Protein AF-A0A356BU38-F1 (afdb_monomer_lite)

Radius of gyration: 20.63 Å; chains: 1; bounding box: 43×33×58 Å

Structure (mmCIF, N/CA/C/O backbone):
data_AF-A0A356BU38-F1
#
_entry.id   AF-A0A356BU38-F1
#
loop_
_atom_site.group_PDB
_atom_site.id
_atom_site.type_symbol
_atom_site.label_atom_id
_atom_site.label_alt_id
_atom_site.label_comp_id
_atom_site.label_asym_id
_atom_site.label_entity_id
_atom_site.label_seq_id
_atom_site.pdbx_PDB_ins_code
_atom_site.Cartn_x
_atom_site.Cartn_y
_atom_site.Cartn_z
_atom_site.occupancy
_atom_site.B_iso_or_equiv
_atom_site.auth_seq_id
_atom_site.auth_comp_id
_atom_site.auth_asym_id
_atom_site.auth_atom_id
_atom_site.pdbx_PDB_model_num
ATOM 1 N N . MET A 1 1 ? -13.210 -8.320 28.043 1.00 40.72 1 MET A N 1
ATOM 2 C CA . MET A 1 1 ? -13.177 -6.871 27.751 1.00 40.72 1 MET A CA 1
ATOM 3 C C . MET A 1 1 ? -11.721 -6.441 27.615 1.00 40.72 1 MET A C 1
ATOM 5 O O . MET A 1 1 ? -11.124 -5.973 28.570 1.00 40.72 1 MET A O 1
ATOM 9 N N . THR A 1 2 ? -11.100 -6.695 26.465 1.00 34.41 2 THR A N 1
ATOM 10 C CA . THR A 1 2 ? -9.706 -6.313 26.179 1.00 34.41 2 THR A CA 1
ATOM 11 C C . THR A 1 2 ? -9.712 -5.009 25.390 1.00 34.41 2 THR A C 1
ATOM 13 O O . THR A 1 2 ? -9.529 -4.986 24.175 1.00 34.41 2 THR A O 1
ATOM 16 N N . THR A 1 3 ? -9.988 -3.911 26.093 1.00 40.34 3 THR A N 1
ATOM 17 C CA . THR A 1 3 ? -9.955 -2.553 25.542 1.00 40.34 3 THR A CA 1
ATOM 18 C C . THR A 1 3 ? -8.515 -2.219 25.169 1.00 40.34 3 THR A C 1
ATOM 20 O O . THR A 1 3 ? -7.667 -1.948 26.016 1.00 40.34 3 THR A O 1
ATOM 23 N N . THR A 1 4 ? -8.201 -2.328 23.884 1.00 47.41 4 THR A N 1
ATOM 24 C CA . THR A 1 4 ? -6.877 -2.038 23.341 1.00 47.41 4 THR A CA 1
ATOM 25 C C . THR A 1 4 ? -6.645 -0.527 23.427 1.00 47.41 4 THR A C 1
ATOM 27 O O . THR A 1 4 ? -7.494 0.248 22.994 1.00 47.41 4 THR A O 1
ATOM 30 N N . LYS A 1 5 ? -5.485 -0.097 23.944 1.00 50.44 5 LYS A N 1
ATOM 31 C CA . LYS A 1 5 ? -5.011 1.306 24.071 1.00 50.44 5 LYS A CA 1
ATOM 32 C C . LYS A 1 5 ? -5.269 2.238 22.864 1.00 50.44 5 LYS A C 1
ATOM 34 O O . LYS A 1 5 ? -5.160 3.453 23.001 1.00 50.44 5 LYS A O 1
ATOM 39 N N . HIS A 1 6 ? -5.592 1.701 21.687 1.00 51.03 6 HIS A N 1
ATOM 40 C CA . HIS A 1 6 ? -5.958 2.460 20.491 1.00 51.03 6 HIS A CA 1
ATOM 41 C C . HIS A 1 6 ? -7.287 3.222 20.620 1.00 51.03 6 HIS A C 1
ATOM 43 O O . HIS A 1 6 ? -7.400 4.314 20.066 1.00 51.03 6 HIS A O 1
ATOM 49 N N . THR A 1 7 ? -8.266 2.702 21.369 1.00 51.56 7 THR A N 1
ATOM 50 C CA . THR A 1 7 ? -9.605 3.314 21.459 1.00 51.56 7 THR A CA 1
ATOM 51 C C . THR A 1 7 ? -9.641 4.517 22.412 1.00 51.56 7 THR A C 1
ATOM 53 O O . THR A 1 7 ? -10.353 5.485 22.156 1.00 51.56 7 THR A O 1
ATOM 56 N N . GLU A 1 8 ? -8.809 4.533 23.462 1.00 47.66 8 GLU A N 1
ATOM 57 C CA . GLU A 1 8 ? -8.723 5.677 24.388 1.00 47.66 8 GLU A CA 1
ATOM 58 C C . GLU A 1 8 ? -8.080 6.922 23.757 1.00 47.66 8 GLU A C 1
ATOM 60 O O . GLU A 1 8 ? -8.493 8.045 24.045 1.00 47.66 8 GLU A O 1
ATOM 65 N N . LEU A 1 9 ? -7.117 6.743 22.842 1.00 51.84 9 LEU A N 1
ATOM 66 C CA . LEU A 1 9 ? -6.471 7.855 22.131 1.00 51.84 9 LEU A CA 1
ATOM 67 C C . LEU A 1 9 ? -7.457 8.645 21.261 1.00 51.84 9 LEU A C 1
ATOM 69 O O . LEU A 1 9 ? -7.314 9.862 21.148 1.00 51.84 9 LEU A O 1
ATOM 73 N N . MET A 1 10 ? -8.446 7.9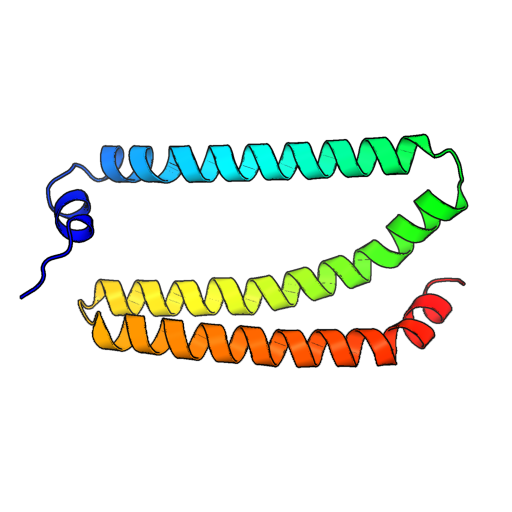69 20.671 1.00 54.34 10 MET A N 1
ATOM 74 C CA . MET A 1 10 ? -9.463 8.598 19.824 1.00 54.34 10 MET A CA 1
ATOM 75 C C . MET A 1 10 ? -10.649 9.163 20.614 1.00 54.34 10 MET A C 1
ATOM 77 O O . MET A 1 10 ? -11.2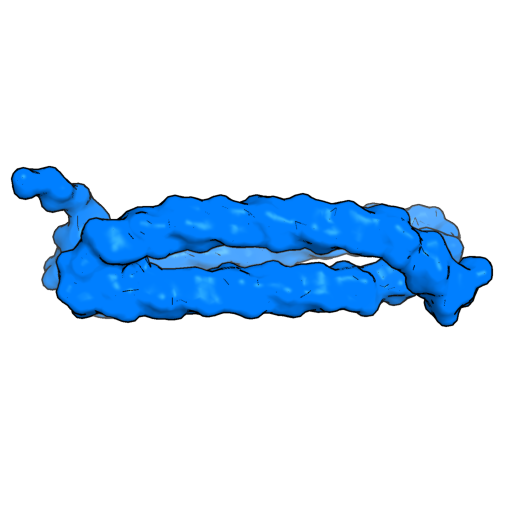77 10.105 20.144 1.00 54.34 10 MET A O 1
ATOM 81 N N . SER A 1 11 ? -10.941 8.628 21.805 1.00 53.03 11 SER A N 1
ATOM 82 C CA . SER A 1 11 ? -12.103 9.040 22.605 1.00 53.03 11 SER A CA 1
ATOM 83 C C . SER A 1 11 ? -11.840 10.215 23.558 1.00 53.03 11 SER A C 1
ATOM 85 O O . SER A 1 11 ? -12.793 10.897 23.918 1.00 53.03 11 SER A O 1
ATOM 87 N N . ASN A 1 12 ? -10.591 10.453 23.986 1.00 51.22 12 ASN A N 1
ATOM 88 C CA . ASN A 1 12 ? -10.260 11.446 25.028 1.00 51.22 12 ASN A CA 1
ATOM 89 C C . ASN A 1 12 ? -9.338 12.593 24.560 1.00 51.22 12 ASN A C 1
ATOM 91 O O . ASN A 1 12 ? -8.927 13.431 25.361 1.00 51.22 12 ASN A O 1
ATOM 95 N N . THR A 1 13 ? -8.996 12.650 23.269 1.00 56.38 13 THR A N 1
ATOM 96 C CA . THR A 1 13 ? -8.088 13.665 22.707 1.00 56.38 13 THR A CA 1
ATOM 97 C C . THR A 1 13 ? -8.843 14.532 21.691 1.00 56.38 13 THR A C 1
ATOM 99 O O . THR A 1 13 ? -9.555 13.966 20.863 1.00 56.38 13 THR A O 1
ATOM 102 N N . PRO A 1 14 ? -8.694 15.875 21.679 1.00 69.00 14 PRO A N 1
ATOM 103 C CA . PRO A 1 14 ? -9.331 16.717 20.666 1.00 69.00 14 PRO A CA 1
ATOM 104 C C . PRO A 1 14 ? -8.971 16.234 19.257 1.00 69.00 14 PRO A C 1
ATOM 106 O O . PRO A 1 14 ? -7.805 15.932 18.984 1.00 69.00 14 PRO A O 1
ATOM 109 N N . VAL A 1 15 ? -9.973 16.187 18.372 1.00 68.62 15 VAL A N 1
ATOM 110 C CA . VAL A 1 15 ? -9.894 15.673 16.990 1.00 68.62 15 VAL A CA 1
ATOM 111 C C . VAL A 1 15 ? -8.633 16.167 16.268 1.00 68.62 15 VAL A C 1
ATOM 113 O O . VAL A 1 15 ? -7.924 15.385 15.640 1.00 68.62 15 VAL A O 1
ATOM 116 N N . THR A 1 16 ? -8.271 17.438 16.458 1.00 70.50 16 THR A N 1
ATOM 117 C CA . THR A 1 16 ? -7.082 18.074 15.875 1.00 70.50 16 THR A CA 1
ATOM 118 C C . THR A 1 16 ? -5.769 17.380 16.255 1.00 70.50 16 THR A C 1
ATOM 120 O O . THR A 1 16 ? -4.906 17.174 15.405 1.00 70.50 16 THR A O 1
ATOM 123 N N . LYS A 1 17 ? -5.603 16.974 17.519 1.00 73.44 17 LYS A N 1
ATOM 124 C CA . LYS A 1 17 ? -4.365 16.357 18.027 1.00 73.44 17 LYS A CA 1
ATOM 125 C C . LYS A 1 17 ? -4.285 14.867 17.675 1.00 73.44 17 LYS A C 1
ATOM 127 O O . LYS A 1 17 ? -3.186 14.359 17.458 1.00 73.44 17 LYS A O 1
ATOM 132 N N . ALA A 1 18 ? -5.428 14.187 17.554 1.00 71.00 18 ALA A N 1
ATOM 133 C CA . ALA A 1 18 ? -5.496 12.823 17.029 1.00 71.00 18 ALA A CA 1
ATOM 134 C C . ALA A 1 18 ? -5.111 12.773 15.539 1.00 71.00 18 ALA A C 1
ATOM 136 O O . ALA A 1 18 ? -4.258 11.970 15.162 1.00 71.00 18 ALA A O 1
ATOM 137 N N . ILE A 1 19 ? -5.650 13.693 14.726 1.00 76.62 19 ILE A N 1
ATOM 138 C CA . ILE A 1 19 ? -5.281 13.835 13.310 1.00 76.62 19 ILE A CA 1
ATOM 139 C C . ILE A 1 19 ? -3.785 14.133 13.182 1.00 76.62 19 ILE A C 1
ATOM 141 O O . ILE A 1 19 ? -3.089 13.392 12.504 1.00 76.62 19 ILE A O 1
ATOM 145 N N . LEU A 1 20 ? -3.253 15.137 13.890 1.00 79.62 20 LEU A N 1
ATOM 146 C CA . LEU A 1 20 ? -1.818 15.470 13.853 1.00 79.62 20 LEU A CA 1
ATOM 147 C C . LEU A 1 20 ? -0.920 14.267 14.180 1.00 79.62 20 LEU A C 1
ATOM 149 O O . LEU A 1 20 ? 0.052 14.011 13.473 1.00 79.62 20 LEU A O 1
ATOM 153 N N . LYS A 1 21 ? -1.262 13.490 15.213 1.00 81.06 21 LYS A N 1
ATOM 154 C CA . LYS A 1 21 ? -0.473 12.321 15.628 1.00 81.06 21 LYS A CA 1
ATOM 155 C C . LYS A 1 21 ? -0.496 11.184 14.599 1.00 81.06 21 LYS A C 1
ATOM 157 O O . LYS A 1 21 ? 0.479 10.443 14.513 1.00 81.06 21 LYS A O 1
ATOM 162 N N . MET A 1 22 ? -1.579 11.042 13.834 1.00 79.25 22 MET A N 1
ATOM 163 C CA . MET A 1 22 ? -1.704 10.033 12.773 1.00 79.25 22 MET A CA 1
ATOM 164 C C . MET A 1 22 ? -1.170 10.520 11.420 1.00 79.25 22 MET A C 1
ATOM 166 O O . MET A 1 22 ? -0.620 9.724 10.668 1.00 79.25 22 MET A O 1
ATOM 170 N N . SER A 1 23 ? -1.266 11.814 11.119 1.00 83.88 23 SER A N 1
ATOM 171 C CA . SER A 1 23 ? -0.807 12.389 9.852 1.00 83.88 23 SER A CA 1
ATOM 172 C C . SER A 1 23 ? 0.714 12.463 9.754 1.00 83.88 23 SER A C 1
ATOM 174 O O . SER A 1 23 ? 1.251 12.228 8.679 1.00 83.88 23 SER A O 1
ATOM 176 N N . ILE A 1 24 ? 1.424 12.737 10.856 1.00 87.31 24 ILE A N 1
ATOM 177 C CA . ILE A 1 24 ? 2.898 12.792 10.865 1.00 87.31 24 ILE A CA 1
ATOM 178 C C . ILE A 1 24 ? 3.532 11.504 10.302 1.00 87.31 24 ILE A C 1
ATOM 180 O O . ILE A 1 24 ? 4.315 11.606 9.355 1.00 87.31 24 ILE A O 1
ATOM 184 N N . PRO A 1 25 ? 3.208 10.294 10.806 1.00 87.06 25 PRO A N 1
ATOM 185 C CA . PRO A 1 25 ? 3.793 9.069 10.267 1.00 87.06 25 PRO A CA 1
ATOM 186 C C . PRO A 1 25 ? 3.356 8.786 8.823 1.00 87.06 25 PRO A C 1
ATOM 188 O O . PRO A 1 25 ? 4.161 8.286 8.043 1.00 87.06 25 PRO A O 1
ATOM 191 N N . VAL A 1 26 ? 2.123 9.142 8.440 1.00 88.56 26 VAL A N 1
ATOM 192 C CA . VAL A 1 26 ? 1.640 8.975 7.057 1.00 88.56 26 VAL A CA 1
ATOM 193 C C . VAL A 1 26 ? 2.439 9.849 6.089 1.00 88.56 26 VAL A C 1
ATOM 195 O O . VAL A 1 26 ? 2.929 9.350 5.079 1.00 88.56 26 VAL A O 1
ATOM 198 N N . VAL A 1 27 ? 2.636 11.129 6.415 1.00 92.06 27 VAL A N 1
ATOM 199 C CA . VAL A 1 27 ? 3.406 12.064 5.582 1.00 92.06 27 VAL A CA 1
ATOM 200 C C . VAL A 1 27 ? 4.861 11.618 5.464 1.00 92.06 27 VAL A C 1
ATOM 202 O O . VAL A 1 27 ? 5.389 11.589 4.357 1.00 92.06 27 VAL A O 1
ATOM 205 N N . LEU A 1 28 ? 5.497 11.204 6.565 1.00 92.69 28 LEU A N 1
ATOM 206 C CA . LEU A 1 28 ? 6.863 10.671 6.527 1.00 92.69 28 LEU A CA 1
ATOM 207 C C . LEU A 1 28 ? 6.972 9.438 5.619 1.00 92.69 28 LEU A C 1
ATOM 209 O O . LEU A 1 28 ? 7.896 9.357 4.813 1.00 92.69 28 LEU A O 1
ATOM 213 N N . GLY A 1 29 ? 6.009 8.513 5.694 1.00 91.75 29 GLY A N 1
ATOM 214 C CA . GLY A 1 29 ? 5.956 7.353 4.802 1.00 91.75 29 GLY A CA 1
ATOM 215 C C . GLY A 1 29 ? 5.854 7.754 3.328 1.00 91.75 29 GLY A C 1
ATOM 216 O O . GLY A 1 29 ? 6.606 7.251 2.492 1.00 91.75 29 GLY A O 1
ATOM 217 N N . MET A 1 30 ? 4.991 8.723 3.015 1.00 92.31 30 MET A N 1
ATOM 218 C CA . MET A 1 30 ? 4.857 9.250 1.655 1.00 92.31 30 MET A CA 1
ATOM 219 C C . MET A 1 30 ? 6.130 9.963 1.173 1.00 92.31 30 MET A C 1
ATOM 221 O O . MET A 1 30 ? 6.508 9.806 0.015 1.00 92.31 30 MET A O 1
ATOM 225 N N . MET A 1 31 ? 6.839 10.695 2.040 1.00 93.69 31 MET A N 1
ATOM 226 C CA . MET A 1 31 ? 8.116 11.331 1.681 1.00 93.69 31 MET A CA 1
ATOM 227 C C . MET A 1 31 ? 9.185 10.299 1.307 1.00 93.69 31 MET A C 1
ATOM 229 O O . MET A 1 31 ? 9.882 10.475 0.309 1.00 93.69 31 MET A O 1
ATOM 233 N N . VAL A 1 32 ? 9.288 9.202 2.066 1.00 93.81 32 VAL A N 1
ATOM 234 C CA . VAL A 1 32 ? 10.211 8.100 1.748 1.00 93.81 32 VAL A CA 1
ATOM 235 C C . VAL A 1 32 ? 9.850 7.460 0.407 1.00 93.81 32 VAL A C 1
ATOM 237 O O . VAL A 1 32 ? 10.739 7.205 -0.403 1.00 93.81 32 VAL A O 1
ATOM 240 N N . GLN A 1 33 ? 8.559 7.257 0.133 1.00 89.75 33 GLN A N 1
ATOM 241 C CA . GLN A 1 33 ? 8.092 6.729 -1.150 1.00 89.75 33 GLN A CA 1
ATOM 242 C C . GLN A 1 33 ? 8.478 7.643 -2.324 1.00 89.75 33 GLN A C 1
ATOM 244 O O . GLN A 1 33 ? 8.959 7.154 -3.346 1.00 89.75 33 GLN A O 1
ATOM 249 N N . VAL A 1 34 ? 8.310 8.961 -2.191 1.00 90.31 34 VAL A N 1
ATOM 250 C CA . VAL A 1 34 ? 8.695 9.928 -3.236 1.00 90.31 34 VAL A CA 1
ATOM 251 C C . VAL A 1 34 ? 10.208 9.927 -3.464 1.00 90.31 34 VAL A C 1
ATOM 253 O O . VAL A 1 34 ? 10.645 9.898 -4.612 1.00 90.31 34 VAL A O 1
ATOM 256 N N . LEU A 1 35 ? 11.010 9.893 -2.395 1.00 92.00 35 LEU A N 1
ATOM 257 C CA . LEU A 1 35 ? 12.468 9.780 -2.506 1.00 92.00 35 LEU A CA 1
ATOM 258 C C . LEU A 1 35 ? 12.883 8.495 -3.230 1.00 92.00 35 LEU A C 1
ATOM 260 O O . LEU A 1 35 ? 13.763 8.546 -4.082 1.00 92.00 35 LEU A O 1
ATOM 264 N N . TYR A 1 36 ? 12.220 7.371 -2.951 1.00 89.81 36 TYR A N 1
ATOM 265 C CA . TYR A 1 36 ? 12.462 6.115 -3.663 1.00 89.81 36 TYR A CA 1
ATOM 266 C C . TYR A 1 36 ? 12.183 6.235 -5.161 1.00 89.81 36 TYR A C 1
ATOM 268 O O . TYR A 1 36 ? 13.021 5.839 -5.962 1.00 89.81 36 TYR A O 1
ATOM 276 N N . ASN A 1 37 ? 11.051 6.835 -5.543 1.00 85.81 37 ASN A N 1
ATOM 277 C CA . ASN A 1 37 ? 10.720 7.052 -6.954 1.00 85.81 37 ASN A CA 1
ATOM 278 C C . ASN A 1 37 ? 11.744 7.967 -7.644 1.00 85.81 37 ASN A C 1
ATOM 280 O O . ASN A 1 37 ? 12.109 7.726 -8.793 1.00 85.81 37 ASN A O 1
ATOM 284 N N . LEU A 1 38 ? 12.235 8.996 -6.944 1.00 85.25 38 LEU A N 1
ATOM 285 C CA . LEU A 1 38 ? 13.259 9.900 -7.468 1.00 85.25 38 LEU A CA 1
ATOM 286 C C . LEU A 1 38 ? 14.599 9.186 -7.664 1.00 85.25 38 LEU A C 1
ATOM 288 O O . LEU A 1 38 ? 15.234 9.365 -8.698 1.00 85.25 38 LEU A O 1
ATOM 292 N N . VAL A 1 39 ? 15.026 8.385 -6.687 1.00 85.88 39 VAL A N 1
ATOM 293 C CA . VAL A 1 39 ? 16.269 7.611 -6.765 1.00 85.88 39 VAL A CA 1
ATOM 294 C C . VAL A 1 39 ? 16.178 6.579 -7.886 1.00 85.88 39 VAL A C 1
ATOM 296 O O . VAL A 1 39 ? 17.072 6.534 -8.723 1.00 85.88 39 VAL A O 1
ATOM 299 N N . ASP A 1 40 ? 15.090 5.815 -7.958 1.00 83.00 40 ASP A N 1
ATOM 300 C CA . ASP A 1 40 ? 14.869 4.812 -9.005 1.00 83.00 40 ASP A CA 1
ATOM 301 C C . ASP A 1 40 ? 14.905 5.453 -10.401 1.00 83.00 40 ASP A C 1
ATOM 303 O O . ASP A 1 40 ? 15.701 5.067 -11.256 1.00 83.00 40 ASP A O 1
ATOM 307 N N . THR A 1 41 ? 14.163 6.550 -10.586 1.00 77.25 41 THR A N 1
ATOM 308 C CA . THR A 1 41 ? 14.165 7.322 -11.840 1.00 77.25 41 THR A CA 1
ATOM 309 C C . THR A 1 41 ? 15.542 7.913 -12.154 1.00 77.25 41 THR A C 1
ATOM 311 O O . THR A 1 41 ? 15.953 7.930 -13.311 1.00 77.25 41 THR A O 1
ATOM 314 N N . PHE A 1 42 ? 16.283 8.393 -11.151 1.00 82.00 42 PHE A N 1
ATOM 315 C CA . PHE A 1 42 ? 17.628 8.941 -11.335 1.00 82.00 42 PHE A CA 1
ATOM 316 C C . PHE A 1 42 ? 18.629 7.870 -11.776 1.00 82.00 42 PHE A C 1
ATOM 318 O O . PHE A 1 42 ? 19.434 8.125 -12.671 1.00 82.00 42 PHE A O 1
ATOM 325 N N . PHE A 1 43 ? 18.578 6.673 -11.183 1.00 77.94 43 PHE A N 1
ATOM 326 C CA . PHE A 1 43 ? 19.419 5.549 -11.593 1.00 77.94 43 PHE A CA 1
ATOM 327 C C . PHE A 1 43 ? 19.042 5.059 -12.993 1.00 77.94 43 PHE A C 1
ATOM 329 O O . PHE A 1 43 ? 19.930 4.953 -13.834 1.00 77.94 43 PHE A O 1
ATOM 336 N N . ILE A 1 44 ? 17.751 4.869 -13.282 1.00 72.62 44 ILE A N 1
ATOM 337 C CA . ILE A 1 44 ? 17.257 4.488 -14.617 1.00 72.62 44 ILE A CA 1
ATOM 338 C C . ILE A 1 44 ? 17.653 5.537 -15.669 1.00 72.62 44 ILE A C 1
ATOM 340 O O . ILE A 1 44 ? 18.152 5.197 -16.738 1.00 72.62 44 ILE A O 1
ATOM 344 N N . GLY A 1 45 ? 17.507 6.827 -15.356 1.00 69.75 45 GLY A N 1
ATOM 345 C CA . GLY A 1 45 ? 17.874 7.928 -16.250 1.00 69.75 45 GLY A CA 1
ATOM 346 C C . GLY A 1 45 ? 19.383 8.064 -16.473 1.00 69.75 45 GLY A C 1
ATOM 347 O O . GLY A 1 45 ? 19.813 8.521 -17.532 1.00 69.75 45 GLY A O 1
ATOM 348 N N . ARG A 1 46 ? 20.213 7.637 -15.512 1.00 68.62 46 ARG A N 1
ATOM 349 C CA . ARG A 1 46 ? 21.675 7.670 -15.652 1.00 68.62 46 ARG A CA 1
ATOM 350 C C . ARG A 1 46 ? 22.230 6.616 -16.596 1.00 68.62 46 ARG A C 1
ATOM 352 O O . ARG A 1 46 ? 23.353 6.807 -17.068 1.00 68.62 46 ARG A O 1
ATOM 359 N N . LEU A 1 47 ? 21.476 5.558 -16.903 1.00 61.53 47 LEU A N 1
ATOM 360 C CA . LEU A 1 47 ? 21.963 4.503 -17.787 1.00 61.53 47 LEU A CA 1
ATOM 361 C C . LEU A 1 47 ? 22.151 4.952 -19.249 1.00 61.53 47 LEU A C 1
ATOM 363 O O . LEU A 1 47 ? 22.756 4.194 -19.992 1.00 61.53 47 LEU A O 1
ATOM 367 N N . ASN A 1 48 ? 21.750 6.176 -19.648 1.00 55.81 48 ASN A N 1
ATOM 368 C CA . ASN A 1 48 ? 22.018 6.798 -20.970 1.00 55.81 48 ASN A CA 1
ATOM 369 C C . ASN A 1 48 ? 21.729 5.899 -22.190 1.00 55.81 48 ASN A C 1
ATOM 371 O O . ASN A 1 48 ? 22.175 6.184 -23.299 1.00 55.81 48 ASN A O 1
ATOM 375 N N . ASP A 1 49 ? 20.964 4.830 -21.996 1.00 63.34 49 ASP A N 1
ATOM 376 C CA . ASP A 1 49 ? 20.600 3.890 -23.034 1.00 63.34 49 ASP A CA 1
ATOM 377 C C . ASP A 1 49 ? 19.145 4.198 -23.418 1.00 63.34 49 ASP A C 1
ATOM 379 O O . ASP A 1 49 ? 18.235 3.971 -22.608 1.00 63.34 49 ASP A O 1
ATOM 383 N N . PRO A 1 50 ? 18.887 4.785 -24.602 1.00 63.75 50 PRO A N 1
ATOM 384 C CA . PRO A 1 50 ? 17.541 5.176 -25.021 1.00 63.75 50 PRO A CA 1
ATOM 385 C C . PRO A 1 50 ? 16.552 4.002 -24.999 1.00 63.75 50 PRO A C 1
ATOM 387 O O . PRO A 1 50 ? 15.357 4.219 -24.792 1.00 63.75 50 PRO A O 1
ATOM 390 N N . ASN A 1 51 ? 17.043 2.762 -25.098 1.00 62.91 51 ASN A N 1
ATOM 391 C CA . ASN A 1 51 ? 16.225 1.560 -24.963 1.00 62.91 51 ASN A CA 1
ATOM 392 C C . ASN A 1 51 ? 15.639 1.378 -23.556 1.00 62.91 51 ASN A C 1
ATOM 394 O O . ASN A 1 51 ? 14.527 0.872 -23.424 1.00 62.91 51 ASN A O 1
ATOM 398 N N . GLN A 1 52 ? 16.330 1.808 -22.498 1.00 64.25 52 GLN A N 1
ATOM 399 C CA . GLN A 1 52 ? 15.829 1.673 -21.126 1.00 64.25 52 GLN A CA 1
ATOM 400 C C . GLN A 1 52 ? 14.786 2.731 -20.783 1.00 64.25 52 GLN A C 1
ATOM 402 O O . GLN A 1 52 ? 13.778 2.427 -20.142 1.00 64.25 52 GLN A O 1
ATOM 407 N N . LEU A 1 53 ? 14.984 3.959 -21.268 1.00 64.88 53 LEU A N 1
ATOM 408 C CA . LEU A 1 53 ? 13.987 5.013 -21.122 1.00 64.88 53 LEU A CA 1
ATOM 409 C C . LEU A 1 53 ? 12.729 4.683 -21.943 1.00 64.88 53 LEU A C 1
ATOM 411 O O . LEU A 1 53 ? 11.614 4.848 -21.451 1.00 64.88 53 LEU A O 1
ATOM 415 N N . ALA A 1 54 ? 12.886 4.150 -23.160 1.00 64.25 54 ALA A N 1
ATOM 416 C CA . ALA A 1 54 ? 11.767 3.665 -23.969 1.00 64.25 54 ALA A CA 1
ATOM 417 C C . ALA A 1 54 ? 11.032 2.493 -23.292 1.00 64.25 54 ALA A C 1
ATOM 419 O O . ALA A 1 54 ? 9.804 2.512 -23.206 1.00 64.25 54 ALA A O 1
ATOM 420 N N . ALA A 1 55 ? 11.760 1.527 -22.720 1.00 65.19 55 ALA A N 1
ATOM 421 C CA . ALA A 1 55 ? 11.171 0.405 -21.987 1.00 65.19 55 ALA A CA 1
ATOM 422 C C . ALA A 1 55 ? 10.375 0.850 -20.744 1.00 65.19 55 ALA A C 1
ATOM 424 O O . ALA A 1 55 ? 9.285 0.327 -20.489 1.00 65.19 55 ALA A O 1
ATOM 425 N N . ALA A 1 56 ? 10.866 1.844 -19.995 1.00 68.88 56 ALA A N 1
ATOM 426 C CA . ALA A 1 56 ? 10.148 2.412 -18.851 1.00 68.88 56 ALA A CA 1
ATOM 427 C C . ALA A 1 56 ? 8.824 3.075 -19.280 1.00 68.88 56 ALA A C 1
ATOM 429 O O . ALA A 1 56 ? 7.776 2.845 -18.670 1.00 68.88 56 ALA A O 1
ATOM 430 N N . ASN A 1 57 ? 8.837 3.830 -20.383 1.00 67.25 57 ASN A N 1
ATOM 431 C CA . ASN A 1 57 ? 7.636 4.468 -20.926 1.00 67.25 57 ASN A CA 1
ATOM 432 C C . ASN A 1 57 ? 6.619 3.444 -21.465 1.00 67.25 57 ASN A C 1
ATOM 434 O O . ASN A 1 57 ? 5.427 3.579 -21.197 1.00 67.25 57 ASN A O 1
ATOM 438 N N . ILE A 1 58 ? 7.073 2.378 -22.136 1.00 70.19 58 ILE A N 1
ATOM 439 C CA . ILE A 1 58 ? 6.211 1.279 -22.615 1.00 70.19 58 ILE 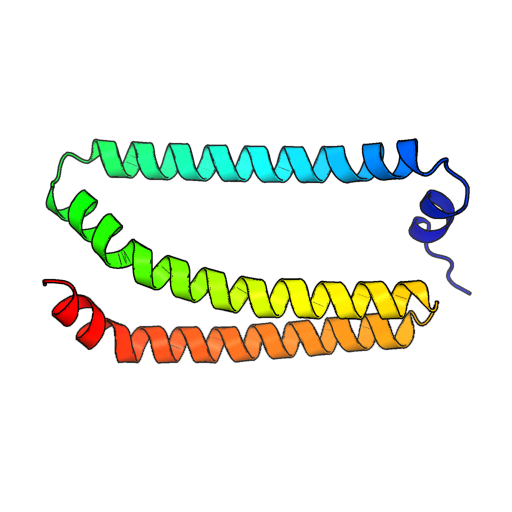A CA 1
ATOM 440 C C . ILE A 1 58 ? 5.572 0.513 -21.443 1.00 70.19 58 ILE A C 1
ATOM 442 O O . ILE A 1 58 ? 4.423 0.082 -21.523 1.00 70.19 58 ILE A O 1
ATOM 446 N N . THR A 1 59 ? 6.281 0.381 -20.320 1.00 72.44 59 THR A N 1
ATOM 447 C CA . THR A 1 59 ? 5.784 -0.346 -19.137 1.00 72.44 59 THR A CA 1
ATOM 448 C C . THR A 1 59 ? 4.837 0.497 -18.270 1.00 72.44 59 THR A C 1
ATOM 450 O O . THR A 1 59 ? 3.979 -0.044 -17.569 1.00 72.44 59 THR A O 1
ATOM 453 N N . THR A 1 60 ? 4.937 1.826 -18.342 1.00 77.25 60 THR A N 1
ATOM 454 C CA . THR A 1 60 ? 4.122 2.774 -17.558 1.00 77.25 60 THR A CA 1
ATOM 455 C C . THR A 1 60 ? 2.602 2.521 -17.632 1.00 77.25 60 THR A C 1
ATOM 457 O O . THR A 1 60 ? 1.979 2.445 -16.570 1.00 77.25 60 THR A O 1
ATOM 460 N N . PRO A 1 61 ? 1.961 2.339 -18.807 1.00 78.19 61 PRO A N 1
ATOM 461 C CA . PRO A 1 61 ? 0.518 2.074 -18.875 1.00 78.19 61 PRO A CA 1
ATOM 462 C C . PRO A 1 61 ? 0.106 0.759 -18.197 1.00 78.19 61 PRO A C 1
ATOM 464 O O . PRO A 1 61 ? -0.935 0.708 -17.540 1.00 78.19 61 PRO A O 1
ATOM 467 N N . ILE A 1 62 ? 0.932 -0.288 -18.285 1.00 76.81 62 ILE A N 1
ATOM 468 C CA . ILE A 1 62 ? 0.697 -1.562 -17.584 1.00 76.81 62 ILE A CA 1
ATOM 469 C C . ILE A 1 62 ? 0.774 -1.349 -16.073 1.00 76.81 62 ILE A C 1
ATOM 471 O O . ILE A 1 62 ? -0.119 -1.772 -15.335 1.00 76.81 62 ILE A O 1
ATOM 475 N N . PHE A 1 63 ? 1.806 -0.644 -15.613 1.00 79.81 63 PHE A N 1
ATOM 476 C CA . PHE A 1 63 ? 1.979 -0.325 -14.201 1.00 79.81 63 PHE A CA 1
ATOM 477 C C . PHE A 1 63 ? 0.804 0.494 -13.651 1.00 79.81 63 PHE A C 1
ATOM 479 O O . PHE A 1 63 ? 0.280 0.198 -12.577 1.00 79.81 63 PHE A O 1
ATOM 486 N N . MET A 1 64 ? 0.327 1.476 -14.418 1.00 83.19 64 MET A N 1
ATOM 487 C CA . MET A 1 64 ? -0.823 2.302 -14.060 1.00 83.19 64 MET A CA 1
ATOM 488 C C . MET A 1 64 ? -2.115 1.478 -13.953 1.00 83.19 64 MET A C 1
ATOM 490 O O . MET A 1 64 ? -2.899 1.685 -13.027 1.00 83.19 64 MET A O 1
ATOM 494 N N . LEU A 1 65 ? -2.318 0.501 -14.843 1.00 82.00 65 LEU A N 1
ATOM 495 C CA . LEU A 1 65 ? -3.473 -0.397 -14.801 1.00 82.00 65 LEU A CA 1
ATOM 496 C C . LEU A 1 65 ? -3.428 -1.327 -13.577 1.00 82.00 65 LEU A C 1
ATOM 498 O O . LEU A 1 65 ? -4.440 -1.496 -12.895 1.00 82.00 65 LEU A O 1
ATOM 502 N N . MET A 1 66 ? -2.250 -1.858 -13.232 1.00 81.12 66 MET A N 1
ATOM 503 C CA . MET A 1 66 ? -2.063 -2.626 -11.993 1.00 81.12 66 MET A CA 1
ATOM 504 C C . MET A 1 66 ? -2.337 -1.771 -10.749 1.00 81.12 66 MET A C 1
ATOM 506 O O . MET A 1 66 ? -3.055 -2.205 -9.845 1.00 81.12 66 MET A O 1
ATOM 510 N N . MET A 1 67 ? -1.826 -0.536 -10.722 1.00 86.69 67 MET A N 1
ATOM 511 C CA . MET A 1 67 ? -2.067 0.415 -9.633 1.00 86.69 67 MET A CA 1
ATOM 512 C C . MET A 1 67 ? -3.546 0.785 -9.495 1.00 86.69 67 MET A C 1
ATOM 514 O O . MET A 1 67 ? -4.046 0.887 -8.373 1.00 86.69 67 MET A O 1
ATOM 518 N N . ALA A 1 68 ? -4.272 0.941 -10.605 1.00 87.62 68 ALA A N 1
ATOM 519 C CA . ALA A 1 68 ? -5.704 1.227 -10.587 1.00 87.62 68 ALA A CA 1
ATOM 520 C C . ALA A 1 68 ? -6.493 0.104 -9.896 1.00 87.62 68 ALA A C 1
ATOM 522 O O . ALA A 1 68 ? -7.278 0.372 -8.985 1.00 87.62 68 ALA A O 1
ATOM 523 N N . ILE A 1 69 ? -6.237 -1.157 -10.259 1.00 84.75 69 ILE A N 1
ATOM 524 C CA . ILE A 1 69 ? -6.922 -2.308 -9.653 1.00 84.75 69 ILE A CA 1
ATOM 525 C C . ILE A 1 69 ? -6.559 -2.436 -8.169 1.00 84.75 69 ILE A C 1
ATOM 527 O O . ILE A 1 69 ? -7.447 -2.605 -7.330 1.00 84.75 69 ILE A O 1
ATOM 531 N N . ALA A 1 70 ? -5.277 -2.285 -7.823 1.00 85.25 70 ALA A N 1
ATOM 532 C CA . ALA A 1 70 ? -4.825 -2.312 -6.433 1.00 85.25 70 ALA A CA 1
ATOM 533 C C . ALA A 1 70 ? -5.503 -1.221 -5.584 1.00 85.25 70 ALA A C 1
ATOM 535 O O . ALA A 1 70 ? -5.942 -1.482 -4.461 1.00 85.25 70 ALA A O 1
ATOM 536 N N . THR A 1 71 ? -5.649 -0.017 -6.141 1.00 88.00 71 THR A N 1
ATOM 537 C CA . THR A 1 71 ? -6.297 1.117 -5.469 1.00 88.00 71 THR A CA 1
ATOM 538 C C . THR A 1 71 ? -7.784 0.856 -5.243 1.00 88.00 71 THR A C 1
ATOM 540 O O . THR A 1 71 ? -8.274 1.085 -4.139 1.00 88.00 71 THR A O 1
ATOM 543 N N . ILE A 1 72 ? -8.498 0.303 -6.231 1.00 88.94 72 ILE A N 1
ATOM 544 C CA . ILE A 1 72 ? -9.926 -0.040 -6.101 1.00 88.94 72 ILE A CA 1
ATOM 545 C C . ILE A 1 72 ? -10.154 -0.988 -4.918 1.00 88.94 72 ILE A C 1
ATOM 547 O O . ILE A 1 72 ? -11.011 -0.728 -4.069 1.00 88.94 72 ILE A O 1
ATOM 551 N N . VAL A 1 73 ? -9.371 -2.067 -4.829 1.00 86.12 73 VAL A N 1
ATOM 552 C CA . VAL A 1 73 ? -9.534 -3.063 -3.760 1.00 86.12 73 VAL A CA 1
ATOM 553 C C . VAL A 1 73 ? -9.117 -2.489 -2.404 1.00 86.12 73 VAL A C 1
ATOM 555 O O . VAL A 1 73 ? -9.847 -2.646 -1.424 1.00 86.12 73 VAL A O 1
ATOM 558 N N . SER A 1 74 ? -7.989 -1.775 -2.345 1.00 86.31 74 SER A N 1
ATOM 559 C CA . SER A 1 74 ? -7.468 -1.169 -1.112 1.00 86.31 74 SER A CA 1
ATOM 560 C C . SER A 1 74 ? -8.433 -0.135 -0.525 1.00 86.31 74 SER A C 1
ATOM 562 O O . SER A 1 74 ? -8.836 -0.233 0.637 1.00 86.31 74 SER A O 1
ATOM 564 N N . THR A 1 75 ? -8.878 0.826 -1.338 1.00 88.19 75 THR A N 1
ATOM 565 C CA . THR A 1 75 ? -9.800 1.877 -0.896 1.00 88.19 75 THR A CA 1
ATOM 566 C C . THR A 1 75 ? -11.186 1.314 -0.577 1.00 88.19 75 THR A C 1
ATOM 568 O O . THR A 1 75 ? -11.794 1.721 0.415 1.00 88.19 75 THR A O 1
ATOM 571 N N . GLY A 1 76 ? -11.677 0.338 -1.351 1.00 88.19 76 GLY A N 1
ATOM 572 C CA . GLY A 1 76 ? -12.949 -0.338 -1.080 1.00 88.19 76 GLY A CA 1
ATOM 573 C C . GLY A 1 76 ? -12.950 -1.086 0.258 1.00 88.19 76 GLY A C 1
ATOM 574 O O . GLY A 1 76 ? -13.866 -0.911 1.068 1.00 88.19 76 GLY A O 1
ATOM 575 N N . ALA A 1 77 ? -11.894 -1.858 0.533 1.00 86.50 77 ALA A N 1
ATOM 576 C CA . ALA A 1 77 ? -11.728 -2.569 1.798 1.00 86.50 77 ALA A CA 1
ATOM 577 C C . ALA A 1 77 ? -11.599 -1.598 2.983 1.00 86.50 77 ALA A C 1
ATOM 579 O O . ALA A 1 77 ? -12.294 -1.757 3.989 1.00 86.50 77 ALA A O 1
ATOM 580 N N . ALA A 1 78 ? -10.775 -0.552 2.849 1.00 86.75 78 ALA A N 1
ATOM 581 C CA . ALA A 1 78 ? -10.597 0.466 3.883 1.00 86.75 78 ALA A CA 1
ATOM 582 C C . ALA A 1 78 ? -11.910 1.201 4.209 1.00 86.75 78 ALA A C 1
ATOM 584 O O . ALA A 1 78 ? -12.217 1.426 5.381 1.00 86.75 78 ALA A O 1
ATOM 585 N N . SER A 1 79 ? -12.719 1.519 3.193 1.00 89.38 79 SER A N 1
ATOM 586 C CA . SER A 1 79 ? -14.029 2.157 3.369 1.00 89.38 79 SER A CA 1
ATOM 587 C C . SER A 1 79 ? -14.998 1.275 4.165 1.00 89.38 79 SER A C 1
ATOM 589 O O . SER A 1 79 ? -15.633 1.741 5.117 1.00 89.38 79 SER A O 1
ATOM 591 N N . TYR A 1 80 ? -15.077 -0.021 3.842 1.00 86.88 80 TYR A N 1
ATOM 592 C CA . TYR A 1 80 ? -15.937 -0.951 4.577 1.00 86.88 80 TYR A CA 1
ATOM 593 C C . TYR A 1 80 ? -15.477 -1.131 6.028 1.00 86.88 80 TYR A C 1
ATOM 595 O O . TYR A 1 80 ? -16.291 -1.054 6.948 1.00 86.88 80 TYR A O 1
ATOM 603 N N . ILE A 1 81 ? -14.169 -1.305 6.246 1.00 87.12 81 ILE A N 1
ATOM 604 C CA . ILE A 1 81 ? -13.577 -1.422 7.585 1.00 87.12 81 ILE A CA 1
ATOM 605 C C . ILE A 1 81 ? -13.872 -0.168 8.415 1.00 87.12 81 ILE A C 1
ATOM 607 O O . IL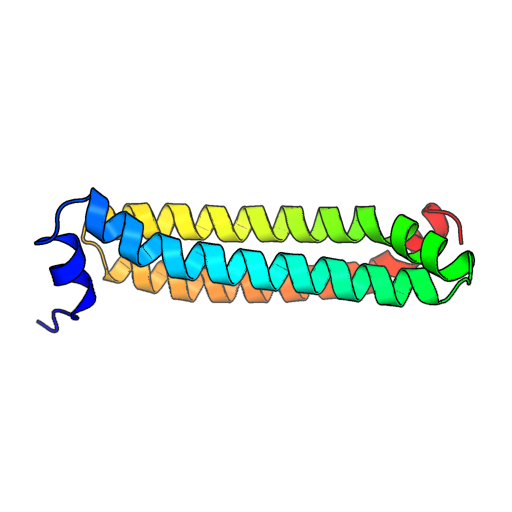E A 1 81 ? -14.306 -0.287 9.559 1.00 87.12 81 ILE A O 1
ATOM 611 N N . SER A 1 82 ? -13.710 1.024 7.831 1.00 86.88 82 SER A N 1
ATOM 612 C CA . SER A 1 82 ? -14.004 2.299 8.493 1.00 86.88 82 SER A CA 1
ATOM 613 C C . SER A 1 82 ? -15.471 2.393 8.934 1.00 86.88 82 SER A C 1
ATOM 615 O O . SER A 1 82 ? -15.747 2.742 10.084 1.00 86.88 82 SER A O 1
ATOM 617 N N . ARG A 1 83 ? -16.421 1.998 8.072 1.00 85.88 83 ARG A N 1
ATOM 618 C CA . ARG A 1 83 ? -17.858 1.992 8.406 1.00 85.88 83 ARG A CA 1
ATOM 619 C C . ARG A 1 83 ? -18.216 0.969 9.487 1.00 85.88 83 ARG A C 1
ATOM 621 O O . ARG A 1 83 ? -19.019 1.289 10.360 1.00 85.88 83 ARG A O 1
ATOM 628 N N . SER A 1 84 ? -17.642 -0.234 9.453 1.00 85.19 84 SER A N 1
ATOM 629 C CA . SER A 1 84 ? -17.883 -1.266 10.475 1.00 85.19 84 SER A CA 1
ATOM 630 C C . SER A 1 84 ? -17.307 -0.868 11.834 1.00 85.19 84 SER A C 1
ATOM 632 O O . SER A 1 84 ? -17.980 -1.005 12.855 1.00 85.19 84 SER A O 1
ATOM 634 N N . LEU A 1 85 ? -16.107 -0.278 11.849 1.00 81.94 85 LEU A N 1
ATOM 635 C CA . LEU A 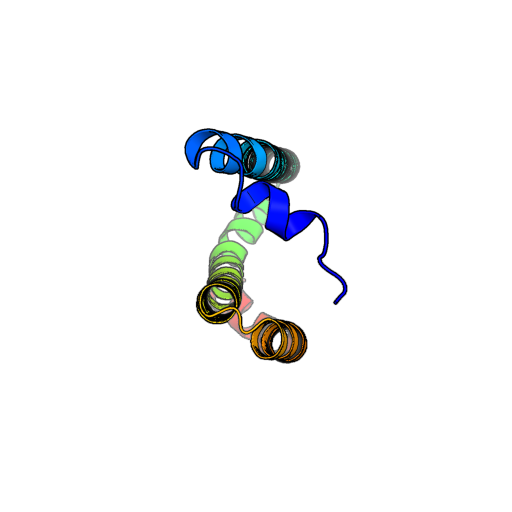1 85 ? -15.490 0.228 13.073 1.00 81.94 85 LEU A CA 1
ATOM 636 C C . LEU A 1 85 ? -16.274 1.418 13.654 1.00 81.94 85 LEU A C 1
ATOM 638 O O . LEU A 1 85 ? -16.466 1.489 14.865 1.00 81.94 85 LEU A O 1
ATOM 642 N N . GLY A 1 86 ? -16.807 2.298 12.796 1.00 82.38 86 GLY A N 1
ATOM 643 C CA . GLY A 1 86 ? -17.694 3.397 13.195 1.00 82.38 86 GLY A CA 1
ATOM 644 C C . GLY A 1 86 ? -19.033 2.946 13.796 1.00 82.38 86 GLY A C 1
ATOM 645 O O . GLY A 1 86 ? -19.636 3.688 14.562 1.00 82.38 86 GLY A O 1
ATOM 646 N N . ARG A 1 87 ? -19.480 1.716 13.507 1.00 86.00 87 ARG A N 1
ATOM 647 C CA . ARG A 1 87 ? -20.649 1.075 14.142 1.00 86.00 87 ARG A CA 1
ATOM 648 C C . ARG A 1 87 ? -20.298 0.305 15.423 1.00 86.00 87 ARG A C 1
ATOM 650 O O . ARG A 1 87 ? -21.140 -0.424 15.935 1.00 86.00 87 ARG A O 1
ATOM 657 N N . SER A 1 88 ? -19.060 0.427 15.911 1.00 80.88 88 SER A N 1
ATOM 658 C CA . SER A 1 88 ? -18.508 -0.356 17.028 1.00 80.88 88 SER A CA 1
ATOM 659 C C . SER A 1 88 ? -18.524 -1.878 16.807 1.00 80.88 88 SER A C 1
ATOM 661 O O . SER A 1 88 ? -18.335 -2.642 17.752 1.00 80.88 88 SER A O 1
ATOM 663 N N . ASP A 1 89 ? -18.674 -2.334 15.560 1.00 85.44 89 ASP A N 1
ATOM 664 C CA . ASP A 1 89 ? -18.650 -3.750 15.198 1.00 85.44 89 ASP A CA 1
ATOM 665 C C . ASP A 1 89 ? -17.227 -4.177 14.804 1.00 85.44 89 ASP A C 1
ATOM 667 O O . ASP A 1 89 ? -16.867 -4.348 13.632 1.00 85.44 89 ASP A O 1
ATOM 671 N N . ALA A 1 90 ? -16.381 -4.321 15.826 1.00 81.69 90 ALA A N 1
ATOM 672 C CA . ALA A 1 90 ? -14.990 -4.737 15.662 1.00 81.69 90 ALA A CA 1
ATOM 673 C C . ALA A 1 90 ? -14.858 -6.177 15.128 1.00 81.69 90 ALA A C 1
ATOM 675 O O . ALA A 1 90 ? -13.866 -6.501 14.472 1.00 81.69 90 ALA A O 1
ATOM 676 N N . GLN A 1 91 ? -15.853 -7.038 15.372 1.00 85.50 91 GLN A N 1
ATOM 677 C CA . GLN A 1 91 ? -15.843 -8.422 14.899 1.00 85.50 91 GLN A CA 1
ATOM 678 C C . GLN A 1 91 ? -16.029 -8.476 13.380 1.00 85.50 91 GLN A C 1
ATOM 680 O O . GLN A 1 91 ? -15.242 -9.128 12.688 1.00 85.50 91 GLN A O 1
ATOM 685 N N . SER A 1 92 ? -17.007 -7.737 12.849 1.00 80.94 92 SER A N 1
ATOM 686 C CA . SER A 1 92 ? -17.205 -7.611 11.403 1.00 80.94 92 SER A CA 1
ATOM 687 C C . SER A 1 92 ? -16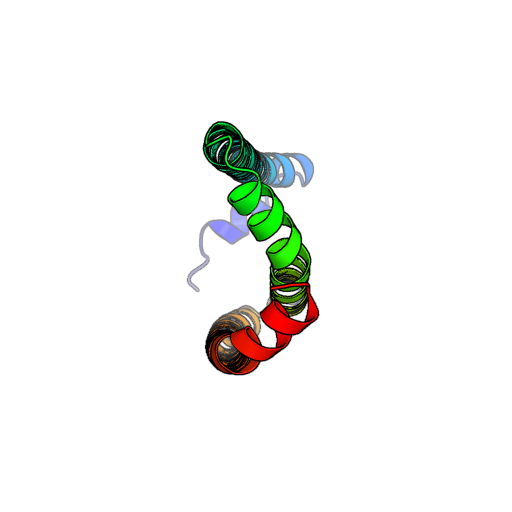.040 -6.890 10.729 1.00 80.94 92 SER A C 1
ATOM 689 O O . SER A 1 92 ? -15.631 -7.291 9.638 1.00 80.94 92 SER A O 1
ATOM 691 N N . ALA A 1 93 ? -15.444 -5.878 11.372 1.00 82.31 93 ALA A N 1
ATOM 692 C CA . ALA A 1 93 ? -14.246 -5.211 10.857 1.00 82.31 93 ALA A CA 1
ATOM 693 C C . ALA A 1 93 ? -13.060 -6.184 10.721 1.00 82.31 93 ALA A C 1
ATOM 695 O O . ALA A 1 93 ? -12.436 -6.241 9.662 1.00 82.31 93 ALA A O 1
ATOM 696 N N . ASN A 1 94 ? -12.792 -7.002 11.745 1.00 85.62 94 ASN A N 1
ATOM 697 C CA . ASN A 1 94 ? -11.705 -7.982 11.710 1.00 85.62 94 ASN A CA 1
ATOM 698 C C . ASN A 1 94 ? -11.957 -9.086 10.671 1.00 85.62 94 ASN A C 1
ATOM 700 O O . ASN A 1 94 ? -11.064 -9.443 9.908 1.00 85.62 94 ASN A O 1
ATOM 704 N N . ARG A 1 95 ? -13.198 -9.580 10.575 1.00 87.69 95 ARG A N 1
ATOM 705 C CA . ARG A 1 95 ? -13.572 -10.573 9.559 1.00 87.69 95 ARG A CA 1
ATOM 706 C C . ARG A 1 95 ? -13.414 -10.018 8.143 1.00 87.69 95 ARG A C 1
ATOM 708 O O . ARG A 1 95 ? -12.880 -10.705 7.279 1.00 87.69 95 ARG A O 1
ATOM 715 N N . THR A 1 96 ? -13.806 -8.762 7.927 1.00 84.38 96 THR A N 1
ATOM 716 C CA . THR A 1 96 ? -13.599 -8.070 6.646 1.00 84.38 96 THR A CA 1
ATOM 717 C C . THR A 1 96 ? -12.120 -7.897 6.347 1.00 84.38 96 THR A C 1
ATOM 719 O O . THR A 1 96 ? -11.718 -8.101 5.211 1.00 84.38 96 THR A O 1
ATOM 722 N N . LEU A 1 97 ? -11.296 -7.560 7.339 1.00 86.50 97 LEU A N 1
ATOM 723 C CA . LEU A 1 97 ? -9.855 -7.441 7.150 1.00 86.50 97 LEU A CA 1
ATOM 724 C C . LEU A 1 97 ? -9.246 -8.780 6.708 1.00 86.50 97 LEU A C 1
ATOM 726 O O . LEU A 1 97 ? -8.551 -8.826 5.698 1.00 86.50 97 LEU A O 1
ATOM 730 N N . SER A 1 98 ? -9.551 -9.878 7.407 1.00 87.69 98 SER A N 1
ATOM 731 C CA . SER A 1 98 ? -9.038 -11.209 7.055 1.00 87.69 98 SER A CA 1
ATOM 732 C C . SER A 1 98 ? -9.510 -11.669 5.672 1.00 87.69 98 SER A C 1
ATOM 734 O O . SER A 1 98 ? -8.703 -12.116 4.859 1.00 87.69 98 SER A O 1
ATOM 736 N N . THR A 1 99 ? -10.805 -11.527 5.372 1.00 87.00 99 THR A N 1
ATOM 737 C CA . THR A 1 99 ? -11.359 -11.881 4.058 1.00 87.00 99 THR A CA 1
ATOM 738 C C . THR A 1 99 ? -10.848 -10.948 2.959 1.00 87.00 99 THR A C 1
ATOM 740 O O . THR A 1 99 ? -10.547 -11.406 1.864 1.00 87.00 99 THR A O 1
ATOM 743 N N . GLY A 1 100 ? -10.686 -9.659 3.249 1.00 85.12 100 GLY A N 1
ATOM 744 C CA . GLY A 1 100 ? -10.149 -8.659 2.331 1.00 85.12 100 GLY A CA 1
ATOM 745 C C . GLY A 1 100 ? -8.697 -8.939 1.961 1.00 85.12 100 GLY A C 1
ATOM 746 O O . GLY A 1 100 ? -8.357 -8.872 0.786 1.00 85.12 100 GLY A O 1
ATOM 747 N N . ILE A 1 101 ? -7.863 -9.344 2.925 1.00 86.62 101 ILE A N 1
ATOM 748 C CA . ILE A 1 101 ? -6.488 -9.788 2.655 1.00 86.62 101 ILE A CA 1
ATOM 749 C C . ILE A 1 101 ? -6.498 -11.035 1.764 1.00 86.62 101 ILE A C 1
ATOM 751 O O . ILE A 1 101 ? -5.795 -11.052 0.760 1.00 86.62 101 ILE A O 1
ATOM 755 N N . ALA A 1 102 ? -7.327 -12.039 2.067 1.00 88.12 102 ALA A N 1
ATOM 756 C CA . ALA A 1 102 ? -7.427 -13.245 1.242 1.00 88.12 102 ALA A CA 1
ATOM 757 C C . ALA A 1 102 ? -7.867 -12.934 -0.203 1.00 88.12 102 ALA A C 1
ATOM 759 O O . ALA A 1 102 ? -7.293 -13.468 -1.152 1.00 88.12 102 ALA A O 1
ATOM 760 N N . ILE A 1 103 ? -8.840 -12.032 -0.376 1.00 86.06 103 ILE A N 1
ATOM 761 C CA . ILE A 1 103 ? -9.289 -11.564 -1.694 1.00 86.06 103 ILE A CA 1
ATOM 762 C C . ILE A 1 103 ? -8.173 -10.790 -2.400 1.00 86.06 103 ILE A C 1
ATOM 764 O O . ILE A 1 103 ? -7.916 -11.068 -3.565 1.00 86.06 103 ILE A O 1
ATOM 768 N N . CYS A 1 104 ? -7.477 -9.875 -1.715 1.00 86.50 104 CYS A N 1
ATOM 769 C CA . CYS A 1 104 ? -6.321 -9.156 -2.260 1.00 86.50 104 CYS A CA 1
ATOM 770 C C . CYS A 1 104 ? -5.235 -10.115 -2.751 1.00 86.50 104 CYS A C 1
ATOM 772 O O . CYS A 1 104 ? -4.734 -9.954 -3.860 1.00 86.50 104 CYS A O 1
ATOM 774 N N . THR A 1 105 ? -4.878 -11.120 -1.949 1.00 87.31 105 THR A N 1
ATOM 775 C CA . THR A 1 105 ? -3.876 -12.122 -2.327 1.00 87.31 105 THR A CA 1
ATOM 776 C C . THR A 1 105 ? -4.345 -12.943 -3.526 1.00 87.31 105 THR A C 1
ATOM 778 O O . THR A 1 105 ? -3.581 -13.122 -4.471 1.00 87.31 105 THR A O 1
ATOM 781 N N . GLY A 1 106 ? -5.607 -13.384 -3.536 1.00 89.25 106 GLY A N 1
ATOM 782 C CA . GLY A 1 106 ? -6.191 -14.103 -4.669 1.00 89.25 106 GLY A CA 1
ATOM 783 C C . GLY A 1 106 ? -6.185 -13.272 -5.954 1.00 89.25 106 GLY A C 1
ATOM 784 O O . GLY A 1 106 ? -5.700 -13.736 -6.984 1.00 89.25 106 GLY A O 1
ATOM 785 N N . LEU A 1 107 ? -6.639 -12.017 -5.886 1.00 86.31 107 LEU A N 1
ATOM 786 C CA . LEU A 1 107 ? -6.599 -11.090 -7.019 1.00 86.31 107 LEU A CA 1
ATOM 787 C C . LEU A 1 107 ? -5.167 -10.817 -7.480 1.00 86.31 107 LEU A C 1
ATOM 789 O O . LEU A 1 107 ? -4.924 -10.748 -8.678 1.00 86.31 107 LEU A O 1
ATOM 793 N N . GLY A 1 108 ? -4.220 -10.695 -6.548 1.00 85.62 108 GLY A N 1
ATOM 794 C CA . GLY A 1 108 ? -2.804 -10.511 -6.851 1.00 85.62 108 GLY A CA 1
ATOM 795 C C . GLY A 1 108 ? -2.227 -11.677 -7.652 1.00 85.62 108 GLY A C 1
ATOM 796 O O . GLY A 1 108 ? -1.553 -11.452 -8.652 1.00 85.62 108 GLY A O 1
ATOM 797 N N . ILE A 1 109 ? -2.550 -12.919 -7.279 1.00 87.75 109 ILE A N 1
ATOM 798 C CA . ILE A 1 109 ? -2.123 -14.118 -8.019 1.00 87.75 109 ILE A CA 1
ATOM 799 C C . ILE A 1 109 ? -2.761 -14.156 -9.414 1.00 87.75 109 ILE A C 1
ATOM 801 O O . ILE A 1 109 ? -2.079 -14.452 -10.398 1.00 87.75 109 ILE A O 1
ATOM 805 N N . VAL A 1 110 ? -4.049 -13.818 -9.527 1.00 87.75 110 VAL A N 1
ATOM 806 C CA . VAL A 1 110 ? -4.750 -13.747 -10.820 1.00 87.75 110 VAL A CA 1
ATOM 807 C C . VAL A 1 110 ? -4.143 -12.664 -11.715 1.00 87.75 110 VAL A C 1
ATOM 809 O O . VAL A 1 110 ? -3.885 -12.911 -12.888 1.00 87.75 110 VAL A O 1
ATOM 812 N N . LEU A 1 111 ? -3.846 -11.484 -11.171 1.00 83.69 111 LEU A N 1
ATOM 813 C CA . LEU A 1 111 ? -3.199 -10.400 -11.912 1.00 83.69 111 LEU A CA 1
ATOM 814 C C . LEU A 1 111 ? -1.767 -10.745 -12.311 1.00 83.69 111 LEU A C 1
ATOM 816 O O . LEU A 1 111 ? -1.355 -10.410 -13.415 1.00 83.69 111 LEU A O 1
ATOM 820 N N . MET A 1 112 ? -1.015 -11.430 -11.451 1.00 83.94 112 MET A N 1
ATOM 821 C CA . MET A 1 112 ? 0.342 -11.878 -11.759 1.00 83.94 112 MET A CA 1
ATOM 822 C C . MET A 1 112 ? 0.344 -12.914 -12.888 1.00 83.94 112 MET A C 1
ATOM 824 O O . MET A 1 112 ? 1.124 -12.805 -13.831 1.00 83.94 112 MET A O 1
ATOM 828 N N . THR A 1 113 ? -0.549 -13.902 -12.823 1.00 84.75 113 THR A N 1
ATOM 829 C CA . THR A 1 113 ? -0.680 -14.935 -13.862 1.00 84.75 113 THR A CA 1
ATOM 830 C C . THR A 1 113 ? -1.194 -14.356 -15.179 1.00 84.75 113 THR A C 1
ATOM 832 O O . THR A 1 113 ? -0.601 -14.618 -16.224 1.00 84.75 113 THR A O 1
ATOM 835 N N . ALA A 1 114 ? -2.223 -13.504 -15.143 1.00 81.50 114 ALA A N 1
ATOM 836 C CA . ALA A 1 114 ? -2.693 -12.773 -16.318 1.00 81.50 114 ALA A CA 1
ATOM 837 C C . ALA A 1 114 ? -1.591 -11.873 -16.895 1.00 81.50 114 ALA A C 1
ATOM 839 O O . ALA A 1 114 ? -1.376 -11.870 -18.104 1.00 81.50 114 ALA A O 1
ATOM 840 N N . GLY A 1 115 ? -0.846 -11.180 -16.032 1.00 76.56 115 GLY A N 1
ATOM 841 C CA . GLY A 1 115 ? 0.310 -10.371 -16.394 1.00 76.56 115 GLY A CA 1
ATOM 842 C C . GLY A 1 115 ? 1.330 -11.178 -17.183 1.00 76.56 115 GLY A C 1
ATOM 843 O O . GLY A 1 115 ? 1.649 -10.786 -18.291 1.00 76.56 115 GLY A O 1
ATOM 844 N N . LEU A 1 116 ? 1.769 -12.338 -16.686 1.00 75.81 116 LEU A N 1
ATOM 845 C CA . LEU A 1 116 ? 2.747 -13.198 -17.373 1.00 75.81 116 LEU A CA 1
ATOM 846 C C . LEU A 1 116 ? 2.257 -13.735 -18.728 1.00 75.81 116 LEU A C 1
ATOM 848 O O . LEU A 1 116 ? 3.049 -13.840 -19.664 1.00 75.81 116 LEU A O 1
ATOM 852 N N . ILE A 1 117 ? 0.968 -14.066 -18.846 1.00 78.38 117 ILE A N 1
ATOM 853 C CA . ILE A 1 117 ? 0.379 -14.596 -20.087 1.00 78.38 117 ILE A CA 1
ATOM 854 C C . ILE A 1 117 ? 0.225 -13.487 -21.134 1.00 78.38 117 ILE A C 1
ATOM 856 O O . ILE A 1 117 ? 0.580 -13.674 -22.299 1.00 78.38 117 ILE A O 1
ATOM 860 N N . PHE A 1 118 ? -0.276 -12.320 -20.723 1.00 73.62 118 PHE A N 1
ATOM 861 C CA . PHE A 1 118 ? -0.531 -11.190 -21.614 1.00 73.62 118 PHE A CA 1
ATOM 862 C C . PHE A 1 118 ? 0.686 -10.275 -21.810 1.00 73.62 118 PHE A C 1
ATOM 864 O O . PHE A 1 118 ? 0.646 -9.425 -22.696 1.00 73.62 118 PHE A O 1
ATOM 871 N N . LEU A 1 119 ? 1.787 -10.477 -21.071 1.00 68.06 119 LEU A N 1
ATOM 872 C CA . LEU A 1 119 ? 3.003 -9.659 -21.164 1.00 68.06 119 LEU A CA 1
ATOM 873 C C . LEU A 1 119 ? 3.553 -9.621 -22.591 1.00 68.06 119 LEU A C 1
ATOM 875 O O . LEU A 1 119 ? 3.839 -8.552 -23.118 1.00 68.06 119 LEU A O 1
ATOM 879 N N . LYS A 1 120 ? 3.665 -10.793 -23.231 1.00 64.56 120 LYS A N 1
ATOM 880 C CA . LYS A 1 120 ? 4.177 -10.921 -24.602 1.00 64.56 120 LYS A CA 1
ATOM 881 C C . LYS A 1 120 ? 3.331 -10.143 -25.617 1.00 64.56 120 LYS A C 1
ATOM 883 O O . LYS A 1 120 ? 3.907 -9.274 -26.261 1.00 64.56 120 LYS A O 1
ATOM 888 N N . PRO A 1 121 ? 2.010 -10.387 -25.752 1.00 66.00 121 PRO A N 1
ATOM 889 C CA . PRO A 1 121 ? 1.196 -9.666 -26.727 1.00 66.00 121 PRO A CA 1
ATOM 890 C C . PRO A 1 121 ? 1.117 -8.157 -26.453 1.00 66.00 121 PRO A C 1
ATOM 892 O O . PRO A 1 121 ? 1.104 -7.386 -27.409 1.00 66.00 121 PRO A O 1
ATOM 895 N N . PHE A 1 122 ? 1.122 -7.714 -25.188 1.00 63.84 122 PHE A N 1
ATOM 896 C CA . PHE A 1 122 ? 1.079 -6.283 -24.850 1.00 63.84 122 PHE A CA 1
ATOM 897 C C . PHE A 1 122 ? 2.384 -5.547 -25.172 1.00 63.84 122 PHE A C 1
ATOM 899 O O . PHE A 1 122 ? 2.340 -4.439 -25.702 1.00 63.84 122 PHE A O 1
ATOM 906 N N . ILE A 1 123 ? 3.538 -6.162 -24.887 1.00 62.06 123 ILE A N 1
ATOM 907 C CA . ILE A 1 123 ? 4.850 -5.577 -25.199 1.00 62.06 123 ILE A CA 1
ATOM 908 C C . ILE A 1 123 ? 5.047 -5.472 -26.718 1.00 62.06 123 ILE A C 1
ATOM 910 O O . ILE A 1 123 ? 5.517 -4.443 -27.193 1.00 62.06 123 ILE A O 1
ATOM 914 N N . THR A 1 124 ? 4.611 -6.468 -27.498 1.00 62.16 124 THR A N 1
ATOM 915 C CA . THR A 1 124 ? 4.635 -6.378 -28.971 1.00 62.16 124 THR A CA 1
ATOM 916 C C . THR A 1 124 ? 3.639 -5.361 -29.536 1.00 62.16 124 THR A C 1
ATOM 918 O O . THR A 1 124 ? 3.913 -4.751 -30.561 1.00 62.16 124 THR A O 1
ATOM 921 N N . LEU A 1 125 ? 2.492 -5.128 -28.880 1.00 59.97 125 LEU A N 1
ATOM 922 C CA . LEU A 1 125 ? 1.512 -4.123 -29.325 1.00 59.97 125 LEU A CA 1
ATOM 923 C C . LEU A 1 125 ? 1.989 -2.683 -29.059 1.00 59.97 125 LEU A C 1
ATOM 925 O O . LEU A 1 125 ? 1.613 -1.764 -29.781 1.00 59.97 125 LEU A O 1
ATOM 929 N N . LEU A 1 126 ? 2.806 -2.488 -28.020 1.00 58.06 126 LEU A N 1
ATOM 930 C CA . LEU A 1 126 ? 3.363 -1.191 -27.628 1.00 58.06 126 LEU A CA 1
ATOM 931 C C . LEU A 1 126 ? 4.713 -0.863 -28.296 1.00 58.06 126 LEU A C 1
ATOM 933 O O . LEU A 1 126 ? 5.271 0.196 -28.014 1.00 58.06 126 LEU A O 1
ATOM 937 N N . GLY A 1 127 ? 5.199 -1.710 -29.213 1.00 55.22 127 GLY A N 1
ATOM 938 C CA . GLY A 1 127 ? 6.294 -1.365 -30.128 1.00 55.22 127 GLY A CA 1
ATOM 939 C C . GLY A 1 127 ? 7.642 -2.050 -29.883 1.00 55.22 127 GLY A C 1
ATOM 940 O O . GLY A 1 127 ? 8.669 -1.400 -30.073 1.00 55.22 127 GLY A O 1
ATOM 941 N N . ALA A 1 128 ? 7.652 -3.324 -29.471 1.00 47.75 128 ALA A N 1
ATOM 942 C CA . ALA A 1 128 ? 8.827 -4.200 -29.601 1.00 47.75 128 ALA A CA 1
ATOM 943 C C . ALA A 1 128 ? 8.907 -4.849 -30.991 1.00 47.75 128 ALA A C 1
ATOM 945 O O . ALA A 1 128 ? 7.837 -5.252 -31.506 1.00 47.75 128 ALA A O 1
#

Sequence (128 aa):
MTTTKHTELMSNTPVTKAILKMSIPVVLGMMVQVLYNLVDTFFIGRLNDPNQLAAANITTPIFMLMMAIATIVSTGAASYISRSLGRSDAQSANRTLSTGIAICTGLGIVLMTAGLIFLKPFITLLGA

Secondary structure (DSSP, 8-state):
----THHHHHHSS-HHHHHHHHHHHHHHHHHHHHHHHHHHHHHHHHT--HHHHHHHHHHHHHHHHHHHHHHHHHHHHHHHHHHHHHTT-HHHHHHHHHHHHHHHHHHHHHHHHHHHHHHHHHHHHTT-

pLDDT: mean 76.47, std 13.53, range [34.41, 93.81]

Foldseek 3Di:
DCPPPVVCLCPPDPPVVSCVVVVVVVVVVVVVVVVVVVVVCVVLVVVPDVVSVLVVVLCVVVVVVVVVVLCCLVVVLVVVLVVCVVVVNVVVSVVSVVVSVVVSVVVVVVSVVVCVVCVVVSSVVSPD